Protein 8AJ7 (pdb70)

Secondary structure (DSSP, 8-state):
--SGGGGGSPP----TTS-SPPEEEEEE-SSSEEEEEE-SSS--SS-BSSHHHHHHH-/--SGGGGGSPP----TTS-SPPEEEEEE-SS-EEEEEE-SSS--SS-BSSHHHHHHH-

Structure (mmCIF, N/CA/C/O backbone):
data_8AJ7
#
_entry.id   8AJ7
#
_cell.length_a   26.540
_cell.length_b   46.090
_cell.length_c   76.170
_cell.angle_alpha   90.000
_cell.angle_beta   90.000
_cell.angle_gamma   90.000
#
_symmetry.space_group_name_H-M   'P 21 21 21'
#
loop_
_entity.id
_entity.type
_entity.pdbx_description
1 polymer 'Kunitz domain of Amblyomin-X'
2 non-polymer 1,2-ETHANEDIOL
3 water water
#
loop_
_atom_site.group_PDB
_atom_site.id
_atom_site.type_symbol
_atom_site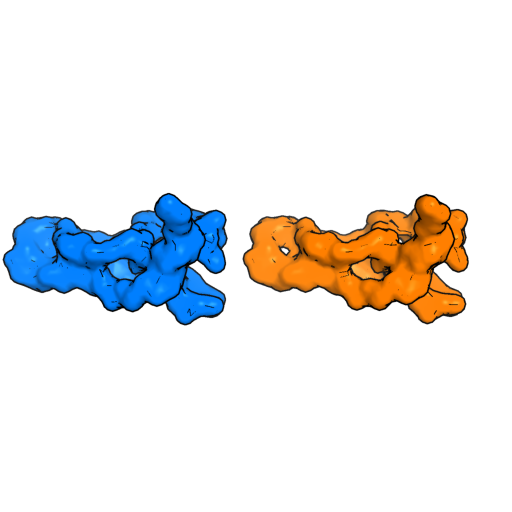.label_atom_id
_atom_site.label_alt_id
_atom_site.label_comp_id
_atom_site.label_asym_id
_atom_site.label_entity_id
_atom_site.label_seq_id
_atom_site.pdbx_PDB_ins_code
_atom_site.Cartn_x
_atom_site.Cartn_y
_atom_site.Cartn_z
_atom_site.occupancy
_atom_site.B_iso_or_equiv
_atom_site.auth_seq_id
_atom_site.auth_comp_id
_atom_site.auth_asym_id
_atom_site.auth_atom_id
_atom_site.pdbx_PDB_model_num
ATOM 1 N N . ALA A 1 1 ? -4.432 -4.590 86.878 1.00 39.59 1 ALA A N 1
ATOM 2 C CA . ALA A 1 1 ? -3.695 -3.376 86.474 1.00 39.97 1 ALA A CA 1
ATOM 3 C C . ALA A 1 1 ? -2.974 -2.789 87.689 1.00 41.80 1 ALA A C 1
ATOM 4 O O . ALA A 1 1 ? -2.986 -3.417 88.737 1.00 35.51 1 ALA A O 1
ATOM 6 N N . ASN A 1 2 ? -2.307 -1.657 87.501 1.00 41.16 2 ASN A N 1
ATOM 7 C CA . ASN A 1 2 ? -1.562 -0.998 88.559 1.00 37.68 2 ASN A CA 1
ATOM 8 C C . ASN A 1 2 ? -1.322 0.422 88.072 1.00 41.86 2 ASN A C 1
ATOM 9 O O . ASN A 1 2 ? -0.433 0.652 87.244 1.00 39.15 2 ASN A O 1
ATOM 14 N N A SER A 1 3 ? -2.113 1.356 88.582 0.50 35.30 3 SER A N 1
ATOM 15 N N B SER A 1 3 ? -2.124 1.353 88.585 0.50 35.30 3 SER A N 1
ATOM 16 C CA A SER A 1 3 ? -2.011 2.771 88.147 0.50 37.98 3 SER A CA 1
ATOM 17 C CA B SER A 1 3 ? -2.034 2.781 88.182 0.50 37.98 3 SER A CA 1
ATOM 18 C C A SER A 1 3 ? -0.755 3.448 88.700 0.50 32.95 3 SER A C 1
ATOM 19 C C B SER A 1 3 ? -0.753 3.436 88.697 0.50 32.95 3 SER A C 1
ATOM 20 O O A SER A 1 3 ? -0.118 4.139 87.937 0.50 35.57 3 SER A O 1
ATOM 21 O O B SER A 1 3 ? -0.124 4.127 87.926 0.50 35.57 3 SER A O 1
ATOM 26 N N . LYS A 1 4 ? -0.226 2.987 89.880 1.00 32.17 4 LYS A N 1
ATOM 27 C CA . LYS A 1 4 ? 0.973 3.617 90.496 1.00 29.72 4 LYS A CA 1
ATOM 28 C C . LYS A 1 4 ? 2.224 3.263 89.695 1.00 27.58 4 LYS A C 1
ATOM 29 O O . LYS A 1 4 ? 3.144 4.002 89.710 1.00 27.53 4 LYS A O 1
ATOM 35 N N . ALA A 1 5 ? 2.219 2.114 89.044 1.00 32.58 5 ALA A N 1
ATOM 36 C CA . ALA A 1 5 ? 3.372 1.718 88.260 1.00 28.89 5 ALA A CA 1
ATOM 37 C C . ALA A 1 5 ? 3.628 2.668 87.105 1.00 26.28 5 ALA A C 1
ATOM 38 O O . ALA A 1 5 ? 4.748 2.674 86.604 1.00 38.39 5 ALA A O 1
ATOM 40 N N . VAL A 1 6 ? 2.639 3.446 86.641 1.00 21.53 6 VAL A N 1
ATOM 41 C CA . VAL A 1 6 ? 2.910 4.330 85.508 1.00 20.30 6 VAL A CA 1
ATOM 42 C C . VAL A 1 6 ? 3.994 5.324 85.902 1.00 20.34 6 VAL A C 1
ATOM 43 O O . VAL A 1 6 ? 4.665 5.881 85.032 1.00 19.34 6 VAL A O 1
ATOM 47 N N . CYS A 1 7 ? 4.201 5.536 87.212 1.00 19.86 7 CYS A N 1
ATOM 48 C CA . CYS A 1 7 ? 5.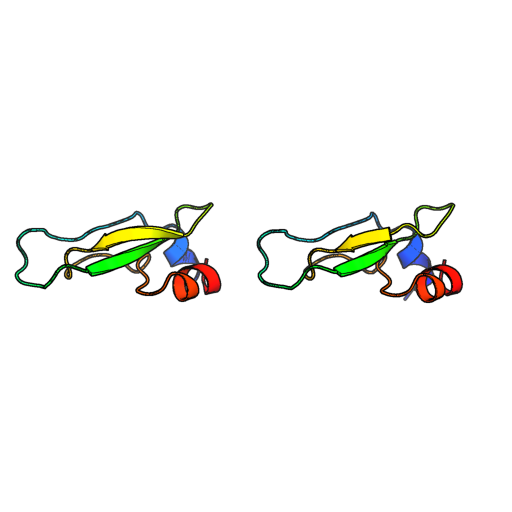126 6.554 87.710 1.00 18.29 7 CYS A CA 1
ATOM 49 C C . CYS A 1 7 ? 6.577 6.285 87.359 1.00 21.00 7 CYS A C 1
ATOM 50 O O . CYS A 1 7 ? 7.373 7.234 87.355 1.00 20.16 7 CYS A O 1
ATOM 53 N N . ASN A 1 8 ? 6.947 5.034 87.069 1.00 19.60 8 ASN A N 1
ATOM 54 C CA . ASN A 1 8 ? 8.317 4.711 86.682 1.00 23.56 8 ASN A CA 1
ATOM 55 C C . ASN A 1 8 ? 8.483 4.410 85.195 1.00 21.75 8 ASN A C 1
ATOM 56 O O . ASN A 1 8 ? 9.560 3.959 84.788 1.00 22.18 8 ASN A O 1
ATOM 61 N N . LEU A 1 9 ? 7.463 4.653 84.373 1.00 18.95 9 LEU A N 1
ATOM 62 C CA . LEU A 1 9 ? 7.657 4.563 82.933 1.00 18.52 9 LEU A CA 1
ATOM 63 C C . LEU A 1 9 ? 8.642 5.635 82.481 1.00 19.26 9 LEU A C 1
ATOM 64 O O . LEU A 1 9 ? 8.678 6.725 83.058 1.00 17.53 9 LEU A O 1
ATOM 69 N N . PRO A 1 10 ? 9.430 5.370 81.441 1.00 21.03 10 PRO A N 1
ATOM 70 C CA . PRO A 1 10 ? 10.368 6.396 80.974 1.00 18.09 10 PRO A CA 1
ATOM 71 C C . PRO A 1 10 ? 9.620 7.555 80.332 1.00 20.07 10 PRO A C 1
ATOM 72 O O . PRO A 1 10 ? 8.572 7.379 79.701 1.00 20.61 10 PRO A O 1
ATOM 76 N N . LYS A 1 11 ? 10.156 8.752 80.539 1.00 16.02 11 LYS A N 1
ATOM 77 C CA . LYS A 1 11 ? 9.699 9.918 79.799 1.00 17.89 11 LYS A CA 1
ATOM 78 C C . LYS A 1 11 ? 9.678 9.628 78.300 1.00 17.76 11 LYS A C 1
ATOM 79 O O . LYS A 1 11 ? 10.678 9.188 77.735 1.00 18.74 11 LYS A O 1
ATOM 85 N N . LEU A 1 12 ? 8.541 9.896 77.646 1.00 18.04 12 LEU A N 1
ATOM 86 C CA . LEU A 1 12 ? 8.403 9.619 76.211 1.00 17.92 12 LEU A CA 1
ATOM 87 C C . LEU A 1 12 ? 7.688 10.809 75.577 1.00 21.15 12 LEU A C 1
ATOM 88 O O . LEU A 1 12 ? 6.476 10.967 75.736 1.00 20.05 12 LEU A O 1
ATOM 93 N N . ALA A 1 13 ? 8.431 11.648 74.858 1.00 18.99 13 ALA A N 1
ATOM 94 C CA . ALA A 1 13 ? 7.849 12.919 74.435 1.00 18.89 13 ALA A CA 1
ATOM 95 C C . ALA A 1 13 ? 6.965 12.807 73.201 1.00 21.48 13 ALA A C 1
ATOM 96 O O . ALA A 1 13 ? 6.152 13.710 72.961 1.00 21.32 13 ALA A O 1
ATOM 98 N N . GLY A 1 14 ? 7.079 11.733 72.426 1.00 19.56 14 GLY A N 1
ATOM 99 C CA . GLY A 1 14 ? 6.229 11.529 71.268 1.00 20.06 14 GLY A CA 1
ATOM 100 C C . GLY A 1 14 ? 6.908 11.897 69.953 1.00 24.95 14 GLY A C 1
ATOM 101 O O . GLY A 1 14 ? 8.022 12.424 69.903 1.00 24.56 14 GLY A O 1
ATOM 102 N N . ASP A 1 15 ? 6.187 11.623 68.865 1.00 22.33 15 ASP A N 1
ATOM 103 C CA . ASP A 1 15 ? 6.736 11.709 67.514 1.00 24.67 15 ASP A CA 1
ATOM 104 C C . ASP A 1 15 ? 6.630 13.127 66.969 1.00 22.90 15 ASP A C 1
ATOM 105 O O . ASP A 1 15 ? 5.526 13.671 66.803 1.00 25.35 15 ASP A O 1
ATOM 110 N N . GLU A 1 16 ? 7.785 13.691 66.627 1.00 23.95 16 GLU A N 1
ATOM 111 C CA . GLU A 1 16 ? 7.866 15.067 66.176 1.00 28.49 16 GLU A CA 1
ATOM 112 C C . GLU A 1 16 ? 7.164 15.271 64.841 1.00 28.51 16 GLU A C 1
ATOM 113 O O . GLU A 1 16 ? 6.760 16.395 64.517 1.00 27.82 16 GLU A O 1
ATOM 119 N N . THR A 1 17 ? 6.982 14.213 64.066 1.00 18.16 17 THR A N 1
ATOM 120 C CA . THR A 1 17 ? 6.402 14.360 62.740 1.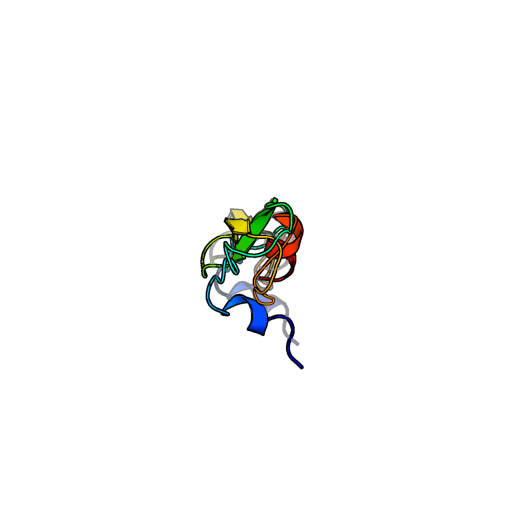00 18.73 17 THR A CA 1
ATOM 121 C C . THR A 1 17 ? 4.880 14.283 62.733 1.00 21.97 17 THR A C 1
ATOM 122 O O . THR A 1 17 ? 4.285 14.358 61.658 1.00 25.70 17 THR A O 1
ATOM 126 N N . CYS A 1 18 ? 4.239 14.102 63.883 1.00 21.79 18 CYS A N 1
ATOM 127 C CA . CYS A 1 18 ? 2.785 14.126 63.914 1.00 22.07 18 CYS A CA 1
ATOM 128 C C . CYS A 1 18 ? 2.284 15.535 63.618 1.00 23.05 18 CYS A C 1
ATOM 129 O O . CYS A 1 18 ? 3.032 16.512 63.702 1.00 26.22 18 CYS A O 1
ATOM 132 N N . SER A 1 19 ? 0.996 15.641 63.284 1.00 20.69 19 SER A N 1
ATOM 133 C CA . SER A 1 19 ? 0.386 16.940 63.015 1.00 20.82 19 SER A CA 1
ATOM 134 C C . SER A 1 19 ? -0.311 17.535 64.227 1.00 26.98 19 SER A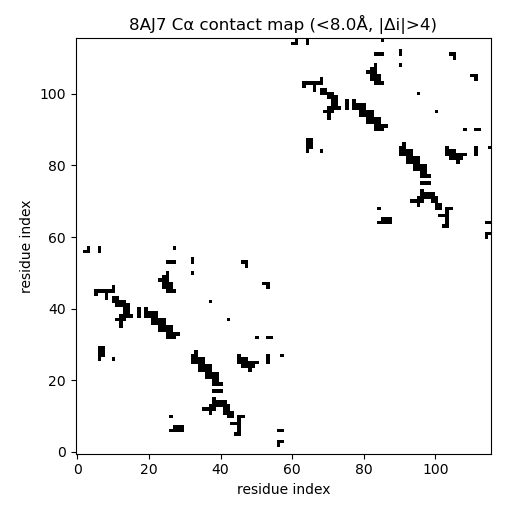 C 1
ATOM 135 O O . SER A 1 19 ? -0.916 18.605 64.119 1.00 23.97 19 SER A O 1
ATOM 138 N N . ASN A 1 20 ? -0.223 16.875 65.373 1.00 21.10 20 ASN A N 1
ATOM 139 C CA . ASN A 1 20 ? -0.830 17.352 66.600 1.00 22.67 20 ASN A CA 1
ATOM 140 C C . ASN A 1 20 ? -0.112 18.587 67.137 1.00 21.60 20 ASN A C 1
ATOM 141 O O . ASN A 1 20 ? 1.105 18.750 66.993 1.00 21.33 20 ASN A O 1
ATOM 146 N N . LYS A 1 21 ? -0.894 19.460 67.758 1.00 19.49 21 LYS A N 1
ATOM 147 C CA . LYS A 1 21 ? -0.353 20.571 68.532 1.00 22.44 21 LYS A CA 1
ATOM 148 C C . LYS A 1 21 ? 0.491 20.054 69.701 1.00 23.97 21 LYS A C 1
ATOM 149 O O . LYS A 1 21 ? 0.102 19.106 70.385 1.00 23.73 21 LYS A O 1
ATOM 155 N N . THR A 1 22 ? 1.649 20.677 69.944 1.00 19.14 22 THR A N 1
ATOM 156 C CA . THR A 1 22 ? 2.428 20.282 71.116 1.00 20.88 22 THR A CA 1
ATOM 157 C C . THR A 1 22 ? 1.874 20.980 72.363 1.00 23.20 22 THR A C 1
ATOM 158 O O . THR A 1 22 ? 1.205 22.018 72.279 1.00 24.43 22 THR A O 1
ATOM 162 N N . GLU A 1 23 ? 2.174 20.410 73.531 1.00 16.96 23 GLU A N 1
ATOM 163 C CA . GLU A 1 23 ? 1.574 20.864 74.784 1.00 20.14 23 GLU A CA 1
ATOM 164 C C . GLU A 1 23 ? 2.516 20.555 75.937 1.00 19.27 23 GLU A C 1
ATOM 165 O O . GLU A 1 23 ? 3.198 19.533 75.922 1.00 23.06 23 GLU A O 1
ATOM 171 N N . ILE A 1 24 ? 2.521 21.425 76.955 1.00 19.34 24 ILE A N 1
ATOM 172 C CA . ILE A 1 24 ? 3.176 21.099 78.221 1.00 19.50 24 ILE A CA 1
ATOM 173 C C . ILE A 1 24 ? 2.500 19.898 78.860 1.00 16.36 24 ILE A C 1
ATOM 174 O O . ILE A 1 24 ? 1.275 19.857 79.002 1.00 20.31 24 ILE A O 1
ATOM 179 N N . ARG A 1 25 ? 3.299 18.923 79.288 1.00 16.74 25 ARG A N 1
ATOM 180 C CA . ARG A 1 25 ? 2.809 17.865 80.165 1.00 18.93 25 ARG A CA 1
ATOM 181 C C . ARG A 1 25 ? 3.814 17.672 81.298 1.00 14.53 25 ARG A C 1
ATOM 182 O O . ARG A 1 25 ? 4.897 18.264 81.303 1.00 18.04 25 ARG A O 1
ATOM 190 N N . TRP A 1 26 ? 3.455 16.826 82.264 1.00 14.70 26 TRP A N 1
ATOM 191 C CA . TRP A 1 26 ? 4.327 16.543 83.391 1.00 18.32 26 TRP A CA 1
ATOM 192 C C . TRP A 1 26 ? 4.607 15.048 83.470 1.00 18.16 26 TRP A C 1
ATOM 193 O O . TRP A 1 26 ? 3.772 14.226 83.098 1.00 15.98 26 TRP A O 1
ATOM 204 N N . TYR A 1 27 ? 5.799 14.701 83.934 1.00 19.83 27 TYR A N 1
ATOM 205 C CA . TYR A 1 27 ? 6.132 13.313 84.204 1.00 17.35 27 TYR A CA 1
ATOM 206 C C . TYR A 1 27 ? 6.879 13.216 85.531 1.00 18.11 27 TYR A C 1
ATOM 207 O O . TYR A 1 27 ? 7.520 14.170 85.985 1.00 20.56 27 TYR A O 1
ATOM 216 N N . TYR A 1 28 ? 6.783 12.045 86.152 1.00 17.16 28 TYR A N 1
ATOM 217 C CA . TYR A 1 28 ? 7.411 11.792 87.442 1.00 16.11 28 TYR A CA 1
ATOM 218 C C . TYR A 1 28 ? 8.787 11.180 87.216 1.00 16.49 28 TYR A C 1
ATOM 219 O O . TYR A 1 28 ? 8.934 10.255 86.411 1.00 16.68 28 TYR A O 1
ATOM 228 N N . ASN A 1 29 ? 9.803 11.708 87.898 1.00 17.62 29 ASN A N 1
ATOM 229 C CA . ASN A 1 29 ? 11.157 11.204 87.719 1.00 15.75 29 ASN A CA 1
ATOM 230 C C . ASN A 1 29 ? 11.712 10.522 88.965 1.00 20.21 29 ASN A C 1
ATOM 231 O O . ASN A 1 29 ? 12.914 10.210 89.009 1.00 23.70 29 ASN A O 1
ATOM 236 N N . GLY A 1 30 ? 10.876 10.276 89.979 1.00 20.96 30 GLY A N 1
ATOM 237 C CA . GLY A 1 30 ? 11.305 9.645 91.204 1.00 23.16 30 GLY A CA 1
ATOM 238 C C . GLY A 1 30 ? 11.489 10.593 92.370 1.00 23.17 30 GLY A C 1
ATOM 239 O O . GLY A 1 30 ? 11.461 10.145 93.524 1.00 25.18 30 GLY A O 1
ATOM 240 N N . THR A 1 31 ? 11.692 11.883 92.101 1.00 22.13 31 THR A N 1
ATOM 241 C CA . THR A 1 31 ? 11.799 12.876 93.158 1.00 25.69 31 THR A CA 1
ATOM 242 C C . THR A 1 31 ? 10.923 14.086 92.925 1.00 23.40 31 THR A C 1
ATOM 243 O O . THR A 1 31 ? 10.793 14.905 93.839 1.00 23.86 31 THR A O 1
ATOM 247 N N . ALA A 1 32 ? 10.361 14.249 91.733 1.00 21.03 32 ALA A N 1
ATOM 248 C CA . ALA A 1 32 ? 9.606 15.448 91.400 1.00 24.64 32 ALA A CA 1
ATOM 249 C C . ALA A 1 32 ? 8.774 15.182 90.159 1.00 21.94 32 ALA A C 1
ATOM 250 O O . ALA A 1 32 ? 9.069 14.278 89.377 1.00 20.63 32 ALA A O 1
ATOM 252 N N . CYS A 1 33 ? 7.745 15.999 89.978 1.00 21.40 33 CYS A N 1
ATOM 253 C CA . CYS A 1 33 ? 7.013 16.052 88.718 1.00 21.32 33 CYS A CA 1
ATOM 254 C C . CYS A 1 33 ? 7.647 17.129 87.851 1.00 24.14 33 CYS A C 1
ATOM 255 O O . CYS A 1 33 ? 7.776 18.278 88.282 1.00 28.95 33 CYS A O 1
ATOM 258 N N . GLU A 1 34 ? 8.049 16.753 86.641 1.00 18.28 34 GLU A N 1
ATOM 259 C CA . GLU A 1 34 ? 8.898 17.577 85.791 1.00 18.49 34 GLU A CA 1
ATOM 260 C C . GLU A 1 34 ? 8.150 17.907 84.510 1.00 20.23 34 GLU A C 1
ATOM 261 O O . GLU A 1 34 ? 7.502 17.037 83.921 1.00 19.30 34 GLU A O 1
ATOM 267 N N . ALA A 1 35 ? 8.224 19.161 84.084 1.00 23.28 35 ALA A N 1
ATOM 268 C CA . ALA A 1 35 ? 7.507 19.571 82.885 1.00 21.03 35 ALA A CA 1
ATOM 269 C C . ALA A 1 35 ? 8.296 19.216 81.629 1.00 28.08 35 ALA A C 1
ATOM 270 O O . ALA A 1 35 ? 9.531 19.236 81.621 1.00 24.88 35 ALA A O 1
ATOM 272 N N . PHE A 1 36 ? 7.571 18.885 80.555 1.00 20.16 36 PHE A N 1
ATOM 273 C CA . PHE A 1 36 ? 8.221 18.633 79.274 1.00 18.03 36 PHE A CA 1
ATOM 274 C C . PHE A 1 36 ? 7.262 18.987 78.145 1.00 20.62 36 PHE A C 1
ATOM 275 O O . PHE A 1 36 ? 6.050 19.132 78.355 1.00 17.21 36 PHE A O 1
ATOM 283 N N . ILE A 1 37 ? 7.817 19.152 76.942 1.00 18.94 37 ILE A N 1
ATOM 284 C CA . ILE A 1 37 ? 7.002 19.400 75.751 1.00 20.53 37 ILE A CA 1
ATOM 285 C C . ILE A 1 37 ? 6.588 18.046 75.183 1.00 20.08 37 ILE A C 1
ATOM 286 O O . ILE A 1 37 ? 7.405 17.323 74.596 1.00 20.62 37 ILE A O 1
ATOM 291 N N . PHE A 1 38 ? 5.315 17.712 75.348 1.00 19.22 38 PHE A N 1
ATOM 292 C CA . PHE A 1 38 ? 4.724 16.549 74.697 1.00 17.45 38 PHE A CA 1
ATOM 293 C C . PHE A 1 38 ? 4.345 16.897 73.263 1.00 15.99 38 PHE A C 1
ATOM 294 O O . PHE A 1 38 ? 3.716 17.928 73.006 1.00 18.56 38 PHE A O 1
ATOM 302 N N . LYS A 1 39 ? 4.712 16.029 72.326 1.00 16.34 39 LYS A N 1
ATOM 303 C CA . LYS A 1 39 ? 4.470 16.318 70.922 1.00 22.68 39 LYS A CA 1
ATOM 304 C C . LYS A 1 39 ? 3.030 16.036 70.505 1.00 21.01 39 LYS A C 1
ATOM 305 O O . LYS A 1 39 ? 2.673 16.275 69.347 1.00 24.91 39 LYS A O 1
ATOM 311 N N . GLY A 1 40 ? 2.178 15.588 71.419 1.00 20.73 40 GLY A N 1
ATOM 312 C CA . GLY A 1 40 ? 0.763 15.486 71.127 1.00 24.76 40 GLY A CA 1
ATOM 313 C C . GLY A 1 40 ? 0.336 14.191 70.488 1.00 20.68 40 GLY A C 1
ATOM 314 O O . GLY A 1 40 ? -0.824 14.077 70.073 1.00 21.13 40 GLY A O 1
ATOM 315 N N . CYS A 1 41 ? 1.238 13.218 70.403 1.00 20.63 41 CYS A N 1
ATOM 316 C CA . CYS A 1 41 ? 0.956 11.910 69.846 1.00 19.40 41 CYS A CA 1
ATOM 317 C C . CYS A 1 41 ? 1.929 10.919 70.464 1.00 18.93 41 CYS A C 1
ATOM 318 O O . CYS A 1 41 ? 2.996 11.297 70.940 1.00 23.92 41 CYS A O 1
ATOM 321 N N . GLY A 1 42 ? 1.537 9.647 70.466 1.00 22.12 42 GLY A N 1
ATOM 322 C CA . GLY A 1 42 ? 2.374 8.642 71.105 1.00 21.96 42 GLY A CA 1
ATOM 323 C C . GLY A 1 42 ? 2.404 8.837 72.606 1.00 24.67 42 GLY A C 1
ATOM 324 O O . GLY A 1 42 ? 1.388 9.149 73.244 1.00 20.16 42 GLY A O 1
ATOM 325 N N . GLY A 1 43 ? 3.581 8.653 73.183 1.00 22.82 43 GLY A N 1
ATOM 326 C CA . GLY A 1 43 ? 3.727 8.806 74.609 1.00 19.08 43 GLY A CA 1
ATOM 327 C C . GLY A 1 43 ? 3.290 7.579 75.381 1.00 21.76 43 GLY A C 1
ATOM 328 O O . GLY A 1 43 ? 2.908 6.531 74.839 1.00 20.99 43 GLY A O 1
ATOM 329 N N . ASN A 1 44 ? 3.355 7.718 76.701 1.00 22.46 44 ASN A N 1
ATOM 330 C CA . ASN A 1 44 ? 2.888 6.671 77.605 1.00 16.17 44 ASN A CA 1
ATOM 331 C C . ASN A 1 44 ? 2.179 7.333 78.786 1.00 20.51 44 ASN A C 1
ATOM 332 O O . ASN A 1 44 ? 1.962 8.544 78.810 1.00 19.64 44 ASN A O 1
ATOM 337 N N . ASP A 1 45 ? 1.808 6.537 79.778 1.00 20.36 45 ASP A N 1
ATOM 338 C CA . ASP A 1 45 ? 0.960 7.051 80.849 1.00 20.69 45 ASP A CA 1
ATOM 339 C C . ASP A 1 45 ? 1.682 7.914 81.874 1.00 20.49 45 ASP A C 1
ATOM 340 O O . ASP A 1 45 ? 1.008 8.522 82.719 1.00 19.16 45 ASP A O 1
ATOM 345 N N . ASN A 1 46 ? 3.015 7.986 81.841 1.00 16.44 46 ASN A N 1
ATOM 346 C CA . ASN A 1 46 ? 3.735 8.877 82.752 1.00 17.41 46 ASN A CA 1
ATOM 347 C C . ASN A 1 46 ? 3.704 10.268 82.120 1.00 16.08 46 ASN A C 1
ATOM 348 O O . ASN A 1 46 ? 4.705 10.809 81.639 1.00 16.01 46 ASN A O 1
ATOM 353 N N . ASN A 1 47 ? 2.509 10.846 82.134 1.00 19.79 47 ASN A N 1
ATOM 354 C CA . ASN A 1 47 ? 2.202 11.995 81.294 1.00 18.01 47 ASN A CA 1
ATOM 355 C C . ASN A 1 47 ? 0.926 12.618 81.855 1.00 18.11 47 ASN A C 1
ATOM 356 O O . ASN A 1 47 ? -0.160 12.022 81.776 1.00 19.63 47 ASN A O 1
ATOM 361 N N . PHE A 1 48 ? 1.050 13.811 82.425 1.00 16.83 48 PHE A N 1
ATOM 362 C CA . PHE A 1 48 ? -0.022 14.442 83.182 1.00 20.92 48 PHE A CA 1
ATOM 363 C C . PHE A 1 48 ? -0.217 15.854 82.652 1.00 20.13 48 PHE A C 1
ATOM 364 O O . PHE A 1 48 ? 0.759 16.567 82.404 1.00 19.20 48 PHE A O 1
ATOM 372 N N . ASP A 1 49 ? -1.463 16.278 82.495 1.00 22.69 49 ASP A N 1
ATOM 373 C CA . ASP A 1 49 ? -1.642 17.624 81.968 1.00 25.84 49 ASP A CA 1
ATOM 374 C C . ASP A 1 49 ? -1.734 18.678 83.065 1.00 27.38 49 ASP A C 1
ATOM 375 O O . ASP A 1 49 ? -1.898 19.858 82.748 1.00 25.41 49 ASP A O 1
ATOM 380 N N A ARG A 1 50 ? -1.642 18.280 84.339 0.47 25.60 50 ARG A N 1
ATOM 381 N N B ARG A 1 50 ? -1.628 18.278 84.330 0.53 25.58 50 ARG A N 1
ATOM 382 C CA A ARG A 1 50 ? -1.544 19.191 85.474 0.47 27.95 50 ARG A CA 1
ATOM 383 C CA B ARG A 1 50 ? -1.515 19.185 85.462 0.53 27.93 50 ARG A CA 1
ATOM 384 C C A ARG A 1 50 ? -0.491 18.633 86.409 0.47 24.15 50 ARG A C 1
ATOM 385 C C B ARG A 1 50 ? -0.472 18.627 86.400 0.53 24.15 50 ARG A C 1
ATOM 386 O O A ARG A 1 50 ? -0.440 17.420 86.617 0.47 24.91 50 ARG A O 1
ATOM 387 O O B ARG A 1 50 ? -0.411 17.412 86.600 0.53 24.94 50 ARG A O 1
ATOM 402 N N . VAL A 1 51 ? 0.318 19.510 87.009 1.00 23.56 51 VAL A N 1
ATOM 403 C CA . VAL A 1 51 ? 1.274 19.029 88.003 1.00 23.82 51 VAL A CA 1
ATOM 404 C C . VAL A 1 51 ? 0.534 18.351 89.156 1.00 24.62 51 VAL A C 1
ATOM 405 O O . VAL A 1 51 ? 1.013 17.354 89.714 1.00 22.84 51 VAL A O 1
ATOM 409 N N . ASP A 1 52 ? -0.672 18.834 89.484 1.00 22.50 52 ASP A N 1
ATOM 410 C CA . ASP A 1 52 ? -1.457 18.224 90.556 1.00 25.20 52 ASP A CA 1
ATOM 411 C C . ASP A 1 52 ? -1.786 16.764 90.283 1.00 23.64 52 ASP A C 1
ATOM 412 O O . ASP A 1 52 ? -1.830 15.949 91.218 1.00 23.24 52 ASP A O 1
ATOM 417 N N . ASP A 1 53 ? -2.101 16.426 89.028 1.00 22.35 53 ASP A N 1
ATOM 418 C CA . ASP A 1 53 ? -2.448 15.045 88.722 1.00 25.31 53 ASP A CA 1
ATOM 419 C C . ASP A 1 53 ? -1.241 14.148 88.902 1.00 25.16 53 ASP A C 1
ATOM 420 O O . ASP A 1 53 ? -1.362 13.011 89.372 1.00 22.78 53 ASP A O 1
ATOM 425 N N . CYS A 1 54 ? -0.068 14.639 88.502 1.00 20.19 54 CYS A N 1
ATOM 426 C CA . CYS A 1 54 ? 1.164 13.889 88.704 1.00 18.82 54 CYS A CA 1
ATOM 427 C C . CYS A 1 54 ? 1.438 13.688 90.190 1.00 19.61 54 CYS A C 1
ATOM 428 O O . CYS A 1 54 ? 1.772 12.583 90.630 1.00 21.86 54 CYS A O 1
ATOM 431 N N . GLN A 1 55 ? 1.283 14.753 90.990 1.00 24.34 55 GLN A N 1
ATOM 432 C CA . GLN A 1 55 ? 1.578 14.655 92.415 1.00 25.24 55 GLN A CA 1
ATOM 433 C C . GLN A 1 55 ? 0.586 13.746 93.139 1.00 21.55 55 GLN A C 1
ATOM 434 O O . GLN A 1 55 ? 0.966 13.012 94.060 1.00 24.82 55 GLN A O 1
ATOM 440 N N . ARG A 1 56 ? -0.688 13.775 92.739 1.00 19.36 56 ARG A N 1
ATOM 441 C CA . ARG A 1 56 ? -1.681 12.953 93.420 1.00 19.40 56 ARG A CA 1
ATOM 442 C C . ARG A 1 56 ? -1.515 11.469 93.105 1.00 22.58 56 ARG A C 1
ATOM 443 O O . ARG A 1 56 ? -1.971 10.624 93.885 1.00 26.92 56 ARG A O 1
ATOM 451 N N . LEU A 1 57 ? -0.872 11.124 91.997 1.00 20.82 57 LEU A N 1
ATOM 452 C CA . LEU A 1 57 ? -0.642 9.713 91.704 1.00 18.66 57 LEU A CA 1
ATOM 453 C C . LEU A 1 57 ? 0.728 9.236 92.186 1.00 24.12 57 LEU A C 1
ATOM 454 O O . LEU A 1 57 ? 0.843 8.158 92.775 1.00 24.33 57 LEU A O 1
ATOM 459 N N . CYS A 1 58 ? 1.772 10.018 91.958 1.00 20.47 58 CYS A N 1
ATOM 460 C CA . CYS A 1 58 ? 3.136 9.534 92.154 1.00 19.00 58 CYS A CA 1
ATOM 461 C C . CYS A 1 58 ? 3.787 10.067 93.420 1.00 26.76 58 CYS A C 1
ATOM 462 O O . CYS A 1 58 ? 4.850 9.566 93.777 1.00 29.72 58 CYS A O 1
ATOM 466 N N . ALA B 1 1 ? -4.082 -4.900 125.085 1.00 51.58 1 ALA B N 1
ATOM 467 C CA . ALA B 1 1 ? -4.075 -3.451 124.835 1.00 52.61 1 ALA B CA 1
ATOM 468 C C . ALA B 1 1 ? -3.133 -2.834 125.870 1.00 48.58 1 ALA B C 1
ATOM 469 O O . ALA B 1 1 ? -2.963 -3.422 126.935 1.00 43.72 1 ALA B O 1
ATOM 471 N N . ASN B 1 2 ? -2.495 -1.724 125.536 1.00 40.72 2 ASN B N 1
ATOM 472 C CA . ASN B 1 2 ? -1.583 -1.111 126.498 1.00 37.66 2 ASN B CA 1
ATOM 473 C C . ASN B 1 2 ? -1.434 0.335 126.072 1.00 42.73 2 ASN B C 1
ATOM 474 O O . ASN B 1 2 ? -0.777 0.615 125.065 1.00 41.33 2 ASN B O 1
ATOM 479 N N . SER B 1 3 ? -2.053 1.241 126.813 1.00 35.82 3 SER B N 1
ATOM 480 C CA . SER B 1 3 ? -1.984 2.632 126.398 1.00 38.17 3 SER B CA 1
ATOM 481 C C . SER B 1 3 ? -0.697 3.301 126.859 1.00 32.81 3 SER B C 1
ATOM 482 O O . SER B 1 3 ? -0.104 4.071 126.099 1.00 34.34 3 SER B O 1
ATOM 485 N N . LYS B 1 4 ? -0.240 3.036 128.089 1.00 27.10 4 LYS B N 1
AT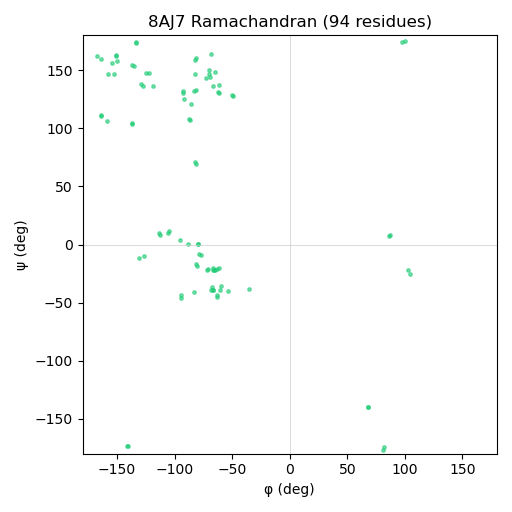OM 486 C CA . LYS B 1 4 ? 0.977 3.704 128.542 1.00 28.14 4 LYS B CA 1
ATOM 487 C C . LYS B 1 4 ? 2.190 3.257 127.745 1.00 27.00 4 LYS B C 1
ATOM 488 O O . LYS B 1 4 ? 3.207 3.957 127.752 1.00 26.39 4 LYS B O 1
ATOM 494 N N . ALA B 1 5 ? 2.104 2.093 127.085 1.00 31.86 5 ALA B N 1
ATOM 495 C CA . ALA B 1 5 ? 3.180 1.608 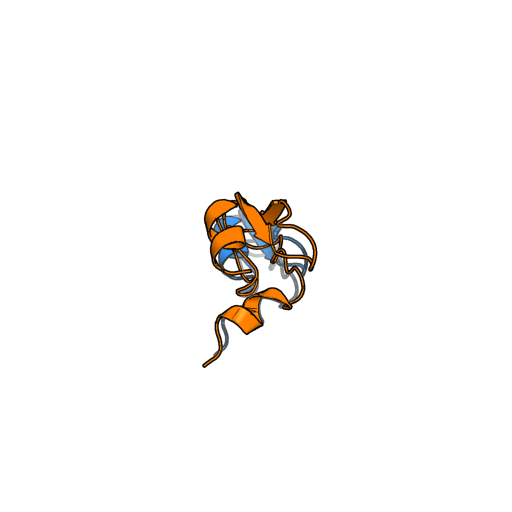126.223 1.00 29.72 5 ALA B CA 1
ATOM 496 C C . ALA B 1 5 ? 3.576 2.652 125.187 1.00 33.02 5 ALA B C 1
ATOM 497 O O . ALA B 1 5 ? 4.766 2.831 124.894 1.00 38.79 5 ALA B O 1
ATOM 499 N N . VAL B 1 6 ? 2.588 3.348 124.629 1.00 22.64 6 VAL B N 1
ATOM 500 C CA . VAL B 1 6 ? 2.751 4.476 123.712 1.00 21.33 6 VAL B CA 1
ATOM 501 C C . VAL B 1 6 ? 3.955 5.344 124.049 1.00 20.00 6 VAL B C 1
ATOM 502 O O . VAL B 1 6 ? 4.663 5.821 123.154 1.00 19.95 6 VAL B O 1
ATOM 506 N N . CYS B 1 7 ? 4.194 5.537 125.347 1.00 20.30 7 CYS B N 1
ATOM 507 C CA . CYS B 1 7 ? 5.112 6.561 125.834 1.00 17.81 7 CYS B CA 1
ATOM 508 C C . CYS B 1 7 ? 6.560 6.288 125.462 1.00 22.01 7 CYS B C 1
ATOM 509 O O . CYS B 1 7 ? 7.373 7.222 125.448 1.00 20.83 7 CYS B O 1
ATOM 512 N N . ASN B 1 8 ? 6.878 5.028 125.178 1.00 20.13 8 ASN B N 1
ATOM 513 C CA . ASN B 1 8 ? 8.270 4.667 124.810 1.00 24.47 8 ASN B CA 1
ATOM 514 C C . ASN B 1 8 ? 8.426 4.405 123.305 1.00 22.40 8 ASN B C 1
ATOM 515 O O . ASN B 1 8 ? 9.480 3.932 122.908 1.00 22.26 8 ASN B O 1
ATOM 520 N N . LEU B 1 9 ? 7.426 4.746 122.500 1.00 18.22 9 LEU B N 1
ATOM 521 C CA . LEU B 1 9 ? 7.608 4.602 121.041 1.00 18.26 9 LEU B CA 1
ATOM 522 C C . LEU B 1 9 ? 8.607 5.656 120.583 1.00 19.57 9 LEU B C 1
ATOM 523 O O . LEU B 1 9 ? 8.617 6.731 121.120 1.00 18.21 9 LEU B O 1
ATOM 528 N N . PRO B 1 10 ? 9.377 5.405 119.524 1.00 19.84 10 PRO B N 1
ATOM 529 C CA . PRO B 1 10 ? 10.301 6.395 119.082 1.00 16.99 10 PRO B CA 1
ATOM 530 C C . PRO B 1 10 ? 9.581 7.561 118.399 1.00 18.91 10 PRO B C 1
ATOM 531 O O . PRO B 1 10 ? 8.617 7.351 117.757 1.00 20.25 10 PRO B O 1
ATOM 535 N N . LYS B 1 11 ? 10.099 8.753 118.629 1.00 16.70 11 LYS B N 1
ATOM 536 C CA . LYS B 1 11 ? 9.646 9.921 117.881 1.00 18.74 11 LYS B CA 1
ATOM 537 C C . LYS B 1 11 ? 9.634 9.637 116.385 1.00 18.25 11 LYS B C 1
ATOM 538 O O . LYS B 1 11 ? 10.632 9.184 115.825 1.00 18.70 11 LYS B O 1
ATOM 544 N N . LEU B 1 12 ? 8.498 9.906 115.730 1.00 18.29 12 LEU B N 1
ATOM 545 C CA . LEU B 1 12 ? 8.348 9.623 114.296 1.00 17.93 12 LEU B CA 1
ATOM 546 C C . LEU B 1 12 ? 7.642 10.811 113.651 1.00 20.10 12 LEU B C 1
ATOM 547 O O . LEU B 1 12 ? 6.434 10.980 113.806 1.00 19.63 12 LEU B O 1
ATOM 552 N N . ALA B 1 13 ? 8.396 11.644 112.936 1.00 19.07 13 ALA B N 1
ATOM 553 C CA . ALA B 1 13 ? 7.814 12.915 112.517 1.00 19.19 13 ALA B CA 1
ATOM 554 C C . ALA B 1 13 ? 6.931 12.811 111.277 1.00 22.44 13 ALA B C 1
ATOM 555 O O . ALA B 1 13 ? 6.131 13.726 111.034 1.00 21.43 13 ALA B O 1
ATOM 557 N N . GLY B 1 14 ? 7.023 11.726 110.503 1.00 20.03 14 GLY B N 1
ATOM 558 C CA . GLY B 1 14 ? 6.185 11.556 109.324 1.00 21.10 14 GLY B CA 1
ATOM 559 C C . GLY B 1 14 ? 6.883 11.968 108.031 1.00 25.71 14 GLY B C 1
ATOM 560 O O . GLY B 1 14 ? 7.988 12.515 108.015 1.00 26.46 14 GLY B O 1
ATOM 561 N N . ASP B 1 15 ? 6.193 11.714 106.919 1.00 23.02 15 ASP B N 1
ATOM 562 C CA . ASP B 1 15 ? 6.782 11.813 105.586 1.00 23.36 15 ASP B CA 1
ATOM 563 C C . ASP B 1 15 ? 6.648 13.221 105.010 1.00 22.04 15 ASP B C 1
ATOM 564 O O . ASP B 1 15 ? 5.528 13.713 104.808 1.00 23.76 15 ASP B O 1
ATOM 569 N N A GLU B 1 16 ? 7.786 13.862 104.715 0.37 25.03 16 GLU B N 1
ATOM 570 N N B GLU B 1 16 ? 7.800 13.827 104.696 0.63 25.04 16 GLU B N 1
ATOM 571 C CA A GLU B 1 16 ? 7.757 15.234 104.209 0.37 30.12 16 GLU B CA 1
ATOM 572 C CA B GLU B 1 16 ? 7.859 15.187 104.169 0.63 30.12 16 GLU B CA 1
ATOM 573 C C A GLU B 1 16 ? 7.068 15.358 102.857 0.37 27.02 16 GLU B C 1
ATOM 574 C C B GLU B 1 16 ? 7.068 15.339 102.879 0.63 27.01 16 GLU B C 1
ATOM 575 O O A GLU B 1 16 ? 6.616 16.454 102.507 0.37 27.00 16 GLU B O 1
ATOM 576 O O B GLU B 1 16 ? 6.551 16.425 102.589 0.63 27.06 16 GLU B O 1
ATOM 587 N N . THR B 1 17 ? 6.970 14.277 102.089 1.00 18.88 17 THR B N 1
ATOM 588 C CA . THR B 1 17 ? 6.370 14.387 100.768 1.00 19.65 17 THR B CA 1
ATOM 589 C C . THR B 1 17 ? 4.851 14.301 100.784 1.00 21.60 17 THR B C 1
ATOM 590 O O . THR B 1 17 ? 4.244 14.377 99.716 1.00 25.56 17 THR B O 1
ATOM 594 N N . CYS B 1 18 ? 4.221 14.126 101.941 1.00 21.11 18 CYS B N 1
ATOM 595 C CA . CYS B 1 18 ? 2.768 14.132 101.984 1.00 20.53 18 CYS B CA 1
ATOM 596 C C . CYS B 1 18 ? 2.260 15.536 101.682 1.00 23.78 18 CYS B C 1
ATOM 597 O O . CYS B 1 18 ? 2.994 16.520 101.784 1.00 27.94 18 CYS B O 1
ATOM 600 N N A SER B 1 19 ? 0.981 15.635 101.318 0.44 22.61 19 SER B N 1
ATOM 601 N N B SER B 1 19 ? 0.980 15.625 101.330 0.56 22.43 19 SER B N 1
ATOM 602 C CA A SER B 1 19 ? 0.394 16.943 101.047 0.44 22.92 19 SER B CA 1
ATOM 603 C CA B SER B 1 19 ? 0.363 16.911 101.040 0.56 22.57 19 SER B CA 1
ATOM 604 C C A SER B 1 19 ? -0.268 17.551 102.275 0.44 24.51 19 SER B C 1
ATOM 605 C C B SER B 1 19 ? -0.299 17.529 102.263 0.56 24.49 19 SER B C 1
ATOM 606 O O A SER B 1 19 ? -0.831 18.642 102.182 0.44 23.94 19 SER B O 1
ATOM 607 O O B SER B 1 19 ? -0.875 18.613 102.157 0.56 23.82 19 SER B O 1
ATOM 612 N N . ASN B 1 20 ? -0.210 16.876 103.416 1.00 22.12 20 ASN B N 1
ATOM 613 C CA . ASN B 1 20 ? -0.863 17.361 104.617 1.00 20.88 20 ASN B CA 1
ATOM 614 C C . ASN B 1 20 ? -0.146 18.577 105.187 1.00 22.71 20 ASN B C 1
ATOM 615 O O . ASN B 1 20 ? 1.071 18.736 105.058 1.00 21.60 20 ASN B O 1
ATOM 620 N N . LYS B 1 21 ? -0.918 19.415 105.859 1.00 19.33 21 LYS B N 1
ATOM 621 C CA . LYS B 1 21 ? -0.379 20.541 106.607 1.00 21.20 21 LYS B CA 1
ATOM 622 C C . LYS B 1 21 ? 0.453 20.041 107.789 1.00 22.22 21 LYS B C 1
ATOM 623 O O . LYS B 1 21 ? 0.041 19.116 108.486 1.00 22.91 21 LYS B O 1
ATOM 629 N N . THR B 1 22 ? 1.624 20.643 108.021 1.00 19.06 22 THR B N 1
ATOM 630 C CA . THR B 1 22 ? 2.397 20.261 109.200 1.00 20.11 22 THR B CA 1
ATOM 631 C C . THR B 1 22 ? 1.862 20.994 110.437 1.00 24.46 22 THR B C 1
ATOM 632 O O . THR B 1 22 ? 1.197 22.030 110.336 1.00 23.87 22 THR B O 1
ATOM 636 N N . GLU B 1 23 ? 2.183 20.460 111.615 1.00 17.84 23 GLU B N 1
ATOM 637 C CA . GLU B 1 23 ? 1.574 20.942 112.852 1.00 18.44 23 GLU B CA 1
ATOM 638 C C . GLU B 1 23 ? 2.474 20.585 114.028 1.00 18.94 23 GLU B C 1
ATOM 639 O O . GLU B 1 23 ? 3.135 19.548 114.013 1.00 21.95 23 GLU B O 1
ATOM 645 N N . ILE B 1 24 ? 2.481 21.453 115.046 1.00 19.11 24 ILE B N 1
ATOM 646 C CA . ILE B 1 24 ? 3.128 21.143 116.322 1.00 19.50 24 ILE B CA 1
ATOM 647 C C . ILE B 1 24 ? 2.465 19.927 116.953 1.00 16.34 24 ILE B C 1
ATOM 648 O O . ILE B 1 24 ? 1.245 19.894 117.117 1.00 19.80 24 ILE B O 1
ATOM 653 N N . ARG B 1 25 ? 3.264 18.945 117.367 1.00 16.10 25 ARG B N 1
ATOM 654 C CA . ARG B 1 25 ? 2.781 17.874 118.236 1.00 18.62 25 ARG B CA 1
ATOM 655 C C . ARG B 1 25 ? 3.781 17.673 119.364 1.00 20.34 25 ARG B C 1
ATOM 656 O O . ARG B 1 25 ? 4.849 18.286 119.386 1.00 18.87 25 ARG B O 1
ATOM 664 N N . TRP B 1 26 ? 3.437 16.803 120.312 1.00 15.69 26 TRP B N 1
ATOM 665 C CA . TRP B 1 26 ? 4.315 16.529 121.439 1.00 19.73 26 TRP B CA 1
ATOM 666 C C . TRP B 1 26 ? 4.583 15.033 121.531 1.00 16.58 26 TRP B C 1
ATOM 667 O O . TRP B 1 26 ? 3.732 14.217 121.190 1.00 16.23 26 TRP B O 1
ATOM 678 N N . TYR B 1 27 ? 5.780 14.686 121.986 1.00 19.64 27 TYR B N 1
ATOM 679 C CA . TYR B 1 27 ? 6.124 13.300 122.257 1.00 16.63 27 TYR B CA 1
ATOM 680 C C . TYR B 1 27 ? 6.858 13.210 123.593 1.00 16.34 27 TYR B C 1
ATOM 681 O O . TYR B 1 27 ? 7.491 14.163 124.053 1.00 19.56 27 TYR B O 1
ATOM 690 N N . TYR B 1 28 ? 6.755 12.045 124.218 1.00 17.11 28 TYR B N 1
ATOM 691 C CA . TYR B 1 28 ? 7.380 11.769 125.505 1.00 17.13 28 TYR B CA 1
ATOM 692 C C . TYR B 1 28 ? 8.755 11.149 125.285 1.00 15.93 28 TYR B C 1
ATOM 693 O O . TYR B 1 28 ? 8.898 10.204 124.501 1.00 16.05 28 TYR B O 1
ATOM 702 N N . ASN B 1 29 ? 9.772 11.690 125.958 1.00 17.63 29 ASN B N 1
ATOM 703 C CA . ASN B 1 29 ? 11.136 11.206 125.789 1.00 16.33 29 ASN B CA 1
ATOM 704 C C . ASN B 1 29 ? 11.689 10.523 127.035 1.00 21.00 29 ASN B C 1
ATOM 705 O O . ASN B 1 29 ? 12.885 10.201 127.074 1.00 23.38 29 ASN B O 1
ATOM 710 N N . GLY B 1 30 ? 10.849 10.294 128.052 1.00 21.44 30 GLY B N 1
ATOM 711 C CA . GLY B 1 30 ? 11.248 9.643 129.279 1.00 23.51 30 GLY B CA 1
ATOM 712 C C . GLY B 1 30 ? 11.410 10.587 130.447 1.00 22.14 30 GLY B C 1
ATOM 713 O O . GLY B 1 30 ? 11.318 10.154 131.601 1.00 25.42 30 GLY B O 1
ATOM 714 N N . THR B 1 31 ? 11.682 11.859 130.177 1.00 21.38 31 THR B N 1
ATOM 715 C CA . THR B 1 31 ? 11.779 12.840 131.240 1.00 25.43 31 THR B CA 1
ATOM 716 C C . THR B 1 31 ? 10.887 14.041 131.020 1.00 26.49 31 THR B C 1
ATOM 717 O O . THR B 1 31 ? 10.760 14.861 131.935 1.00 25.72 31 THR B O 1
ATOM 721 N N . ALA B 1 32 ? 10.290 14.187 129.841 1.00 22.66 32 ALA B N 1
ATOM 722 C CA . ALA B 1 32 ? 9.523 15.381 129.527 1.00 24.95 32 ALA B CA 1
ATOM 723 C C . ALA B 1 32 ? 8.724 15.139 128.262 1.00 20.84 32 ALA B C 1
ATOM 724 O O . ALA B 1 32 ? 9.023 14.244 127.474 1.00 20.55 32 ALA B O 1
ATOM 726 N N . CYS B 1 33 ? 7.729 15.984 128.065 1.00 20.84 33 CYS B N 1
ATOM 727 C CA . CYS B 1 33 ? 6.988 16.036 126.819 1.00 20.26 33 CYS B CA 1
ATOM 728 C C . CYS B 1 33 ? 7.624 17.128 125.979 1.00 22.00 33 CYS B C 1
ATOM 729 O O . CYS B 1 33 ? 7.796 18.257 126.452 1.00 27.67 33 CYS B O 1
ATOM 732 N N A GLU B 1 34 ? 7.975 16.790 124.743 0.45 18.54 34 GLU B N 1
ATOM 733 N N B GLU B 1 34 ? 7.995 16.792 124.752 0.55 18.70 34 GLU B N 1
ATOM 734 C CA A GLU B 1 34 ? 8.781 17.642 123.882 0.45 19.70 34 GLU B CA 1
ATOM 735 C CA B GLU B 1 34 ? 8.772 17.687 123.907 0.55 19.67 34 GLU B CA 1
ATOM 736 C C A GLU B 1 34 ? 8.032 17.947 122.595 0.45 20.79 34 GLU B C 1
ATOM 737 C C B GLU B 1 34 ? 8.046 17.951 122.601 0.55 20.69 34 GLU B C 1
ATOM 738 O O A GLU B 1 34 ? 7.420 17.058 122.000 0.45 19.84 34 GLU B O 1
ATOM 739 O O B GLU B 1 34 ? 7.462 17.043 122.006 0.55 19.91 34 GLU B O 1
ATOM 750 N N . ALA B 1 35 ? 8.104 19.199 122.156 1.00 23.42 35 ALA B N 1
ATOM 751 C CA . ALA B 1 35 ? 7.429 19.605 120.937 1.00 19.51 35 ALA B CA 1
ATOM 752 C C . ALA B 1 35 ? 8.242 19.229 119.704 1.00 19.41 35 ALA B C 1
ATOM 753 O O . ALA B 1 35 ? 9.479 19.251 119.709 1.00 23.23 35 ALA B O 1
ATOM 755 N N . PHE B 1 36 ? 7.533 18.892 118.623 1.00 17.66 36 PHE B N 1
ATOM 756 C CA . PHE B 1 36 ? 8.199 18.624 117.359 1.00 17.57 36 PHE B CA 1
ATOM 757 C C . PHE B 1 36 ? 7.246 18.980 116.231 1.00 19.14 36 PHE B C 1
ATOM 758 O O . PHE B 1 36 ? 6.034 19.121 116.433 1.00 16.81 36 PHE B O 1
ATOM 766 N N . ILE B 1 37 ? 7.806 19.141 115.035 1.00 18.22 37 ILE B N 1
ATOM 767 C CA . ILE B 1 37 ? 6.991 19.410 113.855 1.00 20.13 37 ILE B CA 1
ATOM 768 C C . ILE B 1 37 ? 6.572 18.069 113.269 1.00 19.10 37 ILE B C 1
ATOM 769 O O . ILE B 1 37 ? 7.394 17.341 112.700 1.00 21.48 37 ILE B O 1
ATOM 774 N N . PHE B 1 38 ? 5.296 17.743 113.423 1.00 18.45 38 PHE B N 1
ATOM 775 C CA . PHE B 1 38 ? 4.704 16.575 112.780 1.00 17.71 38 PHE B CA 1
ATOM 776 C C . PHE B 1 38 ? 4.309 16.917 111.349 1.00 16.71 38 PHE B C 1
ATOM 777 O O . PHE B 1 38 ? 3.669 17.945 111.099 1.00 18.02 38 PHE B O 1
ATOM 785 N N . LYS B 1 39 ? 4.678 16.054 110.411 1.00 15.20 39 LYS B N 1
ATOM 786 C CA . LYS B 1 39 ? 4.449 16.339 109.006 1.00 21.90 39 LYS B CA 1
ATOM 787 C C . LYS B 1 39 ? 3.016 16.056 108.582 1.00 21.76 39 LYS B C 1
ATOM 788 O O . LYS B 1 39 ? 2.673 16.288 107.418 1.00 25.02 39 LYS B O 1
ATOM 794 N N . GLY B 1 40 ? 2.159 15.605 109.497 1.00 21.16 40 GLY B N 1
ATOM 795 C CA . GLY B 1 40 ? 0.740 15.496 109.220 1.00 23.37 40 GLY B CA 1
ATOM 796 C C . GLY B 1 40 ? 0.312 14.206 108.566 1.00 20.55 40 GLY B C 1
ATOM 797 O O . GLY B 1 40 ? -0.852 14.095 108.160 1.00 20.58 40 GLY B O 1
ATOM 798 N N . CYS B 1 41 ? 1.217 13.236 108.447 1.00 21.16 41 CYS B N 1
ATOM 799 C CA . CYS B 1 41 ? 0.897 11.917 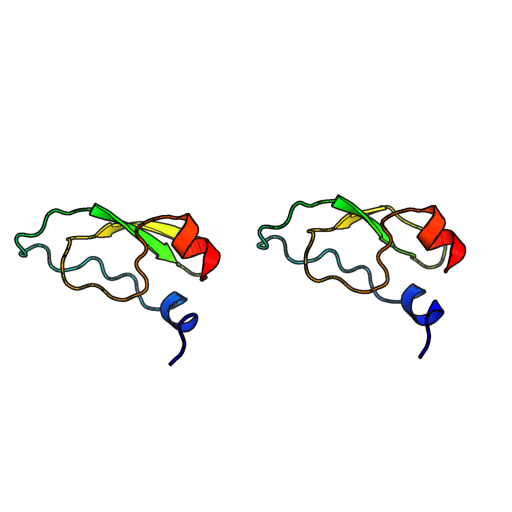107.931 1.00 19.64 41 CYS B CA 1
ATOM 800 C C . CYS B 1 41 ? 1.835 10.915 108.581 1.00 19.13 41 CYS B C 1
ATOM 801 O O . CYS B 1 41 ? 2.913 11.272 109.062 1.00 24.58 41 CYS B O 1
ATOM 804 N N . GLY B 1 42 ? 1.415 9.656 108.586 1.00 21.88 42 GLY B N 1
ATOM 805 C CA . GLY B 1 42 ? 2.248 8.638 109.198 1.00 25.28 42 GLY B CA 1
ATOM 806 C C . GLY B 1 42 ? 2.322 8.844 110.696 1.00 27.46 42 GLY B C 1
ATOM 807 O O . GLY B 1 42 ? 1.330 9.190 111.351 1.00 20.54 42 GLY B O 1
ATOM 808 N N . GLY B 1 43 ? 3.514 8.644 111.247 1.00 23.85 43 GLY B N 1
ATOM 809 C CA . GLY B 1 43 ? 3.707 8.813 112.666 1.00 19.52 43 GLY B CA 1
ATOM 810 C C . GLY B 1 43 ? 3.278 7.591 113.459 1.00 22.15 43 GLY B C 1
ATOM 811 O O . GLY B 1 43 ? 2.904 6.538 112.922 1.00 21.00 43 GLY B O 1
ATOM 812 N N . ASN B 1 44 ? 3.332 7.742 114.778 1.00 21.49 44 ASN B N 1
ATOM 813 C CA . ASN B 1 44 ? 2.871 6.689 115.679 1.00 16.71 44 ASN B CA 1
ATOM 814 C C . ASN B 1 44 ? 2.165 7.342 116.865 1.00 19.05 44 ASN B C 1
ATOM 815 O O . ASN B 1 44 ? 1.948 8.552 116.896 1.00 19.53 44 ASN B O 1
ATOM 820 N N . ASP B 1 45 ? 1.807 6.538 117.858 1.00 18.59 45 ASP B N 1
ATOM 821 C CA . ASP B 1 45 ? 0.938 7.041 118.917 1.00 21.85 45 ASP B CA 1
ATOM 822 C C . ASP B 1 45 ? 1.652 7.895 119.964 1.00 22.42 45 ASP B C 1
ATOM 823 O O . ASP B 1 45 ? 0.970 8.488 120.813 1.00 19.28 45 ASP B O 1
ATOM 828 N N . ASN B 1 46 ? 2.986 7.978 119.938 1.00 17.09 46 ASN B N 1
ATOM 829 C CA . ASN B 1 46 ? 3.719 8.883 120.830 1.00 17.76 46 ASN B CA 1
ATOM 830 C C . ASN B 1 46 ? 3.677 10.270 120.190 1.00 15.54 46 ASN B C 1
ATOM 831 O O . ASN B 1 46 ? 4.671 10.822 119.713 1.00 14.95 46 ASN B O 1
ATOM 836 N N . ASN B 1 47 ? 2.473 10.834 120.199 1.00 18.74 47 ASN B N 1
ATOM 837 C CA . ASN B 1 47 ? 2.138 11.981 119.361 1.00 18.99 47 ASN B CA 1
ATOM 838 C C . ASN B 1 47 ? 0.853 12.575 119.934 1.00 18.12 47 ASN B C 1
ATOM 839 O O . ASN B 1 47 ? -0.220 11.959 119.839 1.00 18.27 47 ASN B O 1
ATOM 844 N N . PHE B 1 48 ? 0.971 13.763 120.522 1.00 18.30 48 PHE B N 1
ATOM 845 C CA . PHE B 1 48 ? -0.098 14.425 121.254 1.00 20.81 48 PHE B CA 1
ATOM 846 C C . PHE B 1 48 ? -0.259 15.835 120.709 1.00 18.79 48 PHE B C 1
ATOM 847 O O . PHE B 1 48 ? 0.733 16.532 120.479 1.00 19.14 48 PHE B O 1
ATOM 855 N N . ASP B 1 49 ? -1.497 16.268 120.503 1.00 23.28 49 ASP B N 1
ATOM 856 C CA . ASP B 1 49 ? -1.677 17.613 119.972 1.00 23.56 49 ASP B CA 1
ATOM 857 C C . ASP B 1 49 ? -1.755 18.653 121.079 1.00 27.82 49 ASP B C 1
ATOM 858 O O . ASP B 1 49 ? -1.913 19.843 120.792 1.00 24.82 49 ASP B O 1
ATOM 863 N N A ARG B 1 50 ? -1.658 18.222 122.336 0.55 27.45 50 ARG B N 1
ATOM 864 N N B ARG B 1 50 ? -1.604 18.230 122.329 0.45 27.43 50 ARG B N 1
ATOM 865 C CA A ARG B 1 50 ? -1.639 19.092 123.501 0.55 28.56 50 ARG B CA 1
ATOM 866 C CA B ARG B 1 50 ? -1.625 19.117 123.477 0.45 28.54 50 ARG B CA 1
ATOM 867 C C A ARG B 1 50 ? -0.603 18.544 124.465 0.55 25.02 50 ARG B C 1
ATOM 868 C C B ARG B 1 50 ? -0.652 18.560 124.502 0.45 25.01 50 ARG B C 1
ATOM 869 O O A ARG B 1 50 ? -0.522 17.330 124.662 0.55 24.85 50 ARG B O 1
ATOM 870 O O B ARG B 1 50 ? -0.649 17.354 124.757 0.45 24.80 50 ARG B O 1
ATOM 885 N N . VAL B 1 51 ? 0.181 19.431 125.078 1.00 24.44 51 VAL B N 1
ATOM 886 C CA . VAL B 1 51 ? 1.178 18.951 126.034 1.00 25.93 51 VAL B CA 1
ATOM 887 C C . VAL B 1 51 ? 0.483 18.338 127.247 1.00 24.79 51 VAL B C 1
ATOM 888 O O . VAL B 1 51 ? 0.967 17.357 127.824 1.00 23.16 51 VAL B O 1
ATOM 892 N N . ASP B 1 52 ? -0.686 18.874 127.623 1.00 23.09 52 ASP B N 1
ATOM 893 C CA . ASP B 1 52 ? -1.451 18.287 128.723 1.00 25.72 52 ASP B CA 1
ATOM 894 C C . ASP B 1 52 ? -1.831 16.838 128.433 1.00 24.50 52 ASP B C 1
ATOM 895 O O . ASP B 1 52 ? -1.870 15.997 129.345 1.00 23.20 52 ASP B O 1
ATOM 900 N N . ASP B 1 53 ? -2.122 16.523 127.170 1.00 24.09 53 ASP B N 1
ATOM 901 C CA . ASP B 1 53 ? -2.488 15.156 126.833 1.00 25.84 53 ASP B CA 1
ATOM 902 C C . ASP B 1 53 ? -1.286 14.240 126.987 1.00 25.11 53 ASP B C 1
ATOM 903 O O . ASP B 1 53 ? -1.416 13.101 127.450 1.00 22.74 53 ASP B O 1
ATOM 908 N N . CYS B 1 54 ? -0.105 14.719 126.588 1.00 18.96 54 CYS B N 1
ATOM 909 C CA . CYS B 1 54 ? 1.114 13.946 126.797 1.00 19.49 54 CYS B CA 1
ATOM 910 C C . CYS B 1 54 ? 1.377 13.743 128.287 1.00 18.32 54 CYS B C 1
ATOM 911 O O . CYS B 1 54 ? 1.716 12.636 128.722 1.00 21.85 54 CYS B O 1
ATOM 914 N N . GLN B 1 55 ? 1.196 14.800 129.095 1.00 22.92 55 GLN B N 1
ATOM 915 C CA . GLN B 1 55 ? 1.465 14.700 130.525 1.00 23.80 55 GLN B CA 1
ATOM 916 C C . GLN B 1 55 ? 0.496 13.756 131.221 1.00 21.64 55 GLN B C 1
ATOM 917 O O . GLN B 1 55 ? 0.892 13.004 132.121 1.00 25.18 55 GLN B O 1
ATOM 923 N N . ARG B 1 56 ? -0.776 13.785 130.836 1.00 18.96 56 ARG B N 1
ATOM 924 C CA . ARG B 1 56 ? -1.756 12.945 131.514 1.00 19.37 56 ARG B CA 1
ATOM 925 C C . ARG B 1 56 ? -1.578 11.469 131.182 1.00 21.75 56 ARG B C 1
ATOM 926 O O . ARG B 1 56 ? -2.042 10.613 131.943 1.00 26.91 56 AR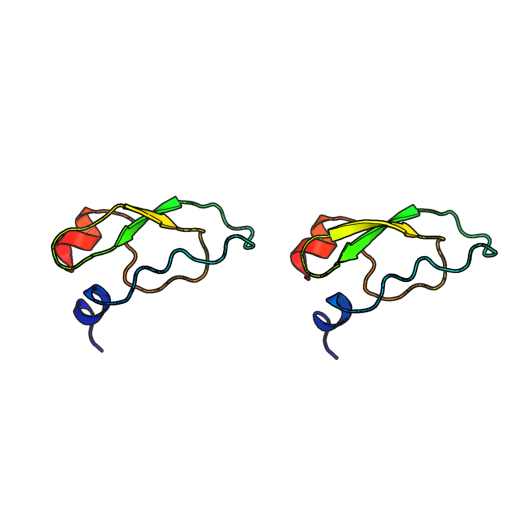G B O 1
ATOM 934 N N . LEU B 1 57 ? -0.924 11.144 130.073 1.00 21.29 57 LEU B N 1
ATOM 935 C CA . LEU B 1 57 ? -0.694 9.741 129.762 1.00 18.32 57 LEU B CA 1
ATOM 936 C C . LEU B 1 57 ? 0.672 9.284 130.262 1.00 25.47 57 LEU B C 1
ATOM 937 O O . LEU B 1 57 ? 0.784 8.249 130.919 1.00 25.59 57 LEU B O 1
ATOM 942 N N . CYS B 1 58 ? 1.707 10.067 130.010 1.00 19.44 58 CYS B N 1
ATOM 943 C CA . CYS B 1 58 ? 3.063 9.617 130.249 1.00 20.11 58 CYS B CA 1
ATOM 944 C C . CYS B 1 58 ? 3.697 10.197 131.508 1.00 26.19 58 CYS B C 1
ATOM 945 O O . CYS B 1 58 ? 4.749 9.707 131.899 1.00 29.89 58 CYS B O 1
#

Foldseek 3Di:
DDQLVQQPDDWDQDDQPDPDDWAWWWFHDPPATHIDIRNHDDTDDRTHRDSVVNVVRD/DDQLVLQPDDWDQDDQPDPDDWAWWWFHDPPAIDIDIRNGDDTDSRTHNDRVVNVVRD

Nearest PDB structures (foldseek):
  8aj7-assembly2_B  TM=1.017E+00  e=4.166E-11  Amblyomma sculptum
  1bik-assembly1_A  TM=8.930E-01  e=1.358E-03  Homo sapiens
  5yvu-assembly1_I  TM=8.318E-01  e=1.754E-03  Bos taurus
  1kun-assembly1_A  TM=7.856E-01  e=2.922E-03  Homo sapiens
  2jot-assembly1_A  TM=7.362E-01  e=3.115E-03  Cyriopagopus schmidti

Radius of gyration: 22.04 Å; Cα contacts (8 Å, |Δi|>4): 221; chains: 2; bounding box: 16×25×69 Å

Solvent-accessible surface area: 7859 Å² total; per-residue (Å²): 164,95,77,140,54,25,9,128,65,98,100,89,28,26,74,127,119,46,122,81,174,58,89,99,53,65,25,47,71,42,128,51,24,70,48,14,98,14,38,22,24,70,24,41,98,2,30,19,70,142,57,71,43,0,110,169,56,51,164,110,70,116,51,23,10,127,66,97,99,89,28,25,76,130,121,44,122,79,172,55,88,99,53,65,28,46,72,41,127,51,24,72,46,14,100,14,34,21,24,70,23,41,100,1,30,20,92,123,54,52,32,0,109,157,42,50

Sequence (116 aa):
ANSSKAVCNLPKLAGDETCSNKTEIRWYYNGTACEAFIFKGCGGNDNNFDRRVDDCQRLCANSKAVCNLPKLAGDEETCSSNKTEIRWYYNGTACEEAFIFKGCGGNDNNFDRRVDDCQRLC

B-factor: mean 26.76, std 9.4, range [14.05, 61.45]